Protein AF-A0AAW6MCS8-F1 (afdb_monomer)

Sequence (109 aa):
WDYFEDADRKKLYETYAALLDLRHTYPELFASNTTFSWKVGTANWDNGRTLSATSIDGKYLVVVGNFTLSDKNFSVTFQETGTWYELLQDNEPLRVSSTTQTIDVPAHE

Secondary structure (DSSP, 8-state):
-GGGTSHHHHHHHHHHHHHHHHHHH-GGGGSTT-EEEEE-SGGGSSS-EEEEEE-TTS-EEEEEE--SSS-EEEEEE-SSSEEEEETTTTTEEEEE-SSEEEEEE-TT-

Foldseek 3Di:
DCQVVDPVSVLVVLVVVLVVCCCVVCVQQVDPQKDKDWDDDPVCQCQWTKMKIAGPVGDIDIDTFHQDQAKDKHWGFAPDFDWFFDSSVVRPTDGGPDRIDIDIDGHGD

pLDDT: mean 93.48, std 7.74, range [54.59, 98.25]

Organism: NCBI:txid246787

Nearest PDB structures (foldseek):
  8dge-assembly2_B  TM=8.643E-01  e=4.873E-07  Bacteroides ovatus ATCC 8483
  8dl2-assembly2_B  TM=8.915E-01  e=7.468E-07  Bacteroides ovatus ATCC 8483
  8dl1-assembly2_B  TM=8.580E-01  e=1.461E-06  Bacteroides ovatus ATCC 8483
  8dl1-assembly3_C  TM=8.518E-01  e=1.374E-06  Bacteroides ovatus ATCC 8483
  8dge-assembly1_A  TM=8.715E-01  e=8.059E-06  Bacteroides ovatus ATCC 8483

Mean predicted aligned error: 3.83 Å

Radius of gyration: 15.17 Å; Cα contacts (8 Å, |Δi|>4): 176; chains: 1; bounding box: 35×32×45 Å

Solvent-accessible surface area (backbone atoms only — not comparable to full-atom values): 6347 Å² total; per-residue (Å²): 129,70,60,77,75,38,65,69,57,37,50,51,51,52,52,51,51,50,54,50,48,50,49,70,75,42,46,57,62,70,38,96,76,33,47,72,52,73,43,77,55,82,84,18,51,90,60,37,29,38,37,36,31,38,19,87,89,73,50,78,48,78,47,73,36,25,79,39,96,52,67,44,75,28,82,42,77,44,99,58,61,46,79,45,63,39,69,92,56,85,48,40,78,42,81,37,88,43,44,61,42,78,43,82,37,52,46,70,68

Structure (mmCIF, N/CA/C/O backbone):
data_AF-A0AAW6MCS8-F1
#
_entry.id   AF-A0AAW6MCS8-F1
#
loop_
_atom_site.group_PDB
_atom_site.id
_atom_site.type_symbol
_atom_site.label_atom_id
_atom_site.label_alt_id
_atom_site.label_comp_id
_atom_site.label_asym_id
_atom_site.label_entity_id
_atom_site.label_seq_id
_atom_site.pdbx_PDB_ins_code
_atom_site.Cartn_x
_atom_site.Cartn_y
_atom_site.Cartn_z
_atom_site.occupancy
_atom_site.B_iso_or_equiv
_atom_site.auth_seq_id
_atom_site.auth_comp_id
_atom_site.auth_asym_id
_atom_site.auth_atom_id
_atom_site.pdbx_PDB_model_num
ATOM 1 N N . TRP A 1 1 ? -2.093 -15.766 -29.288 1.00 56.38 1 TRP A N 1
ATOM 2 C CA . TRP A 1 1 ? -2.167 -14.349 -28.886 1.00 56.38 1 TRP A CA 1
ATOM 3 C C . TRP A 1 1 ? -1.106 -14.218 -27.824 1.00 56.38 1 TRP A C 1
ATOM 5 O O . TRP A 1 1 ? -1.276 -14.778 -26.748 1.00 56.38 1 TRP A O 1
ATOM 15 N N . ASP A 1 2 ? -0.001 -1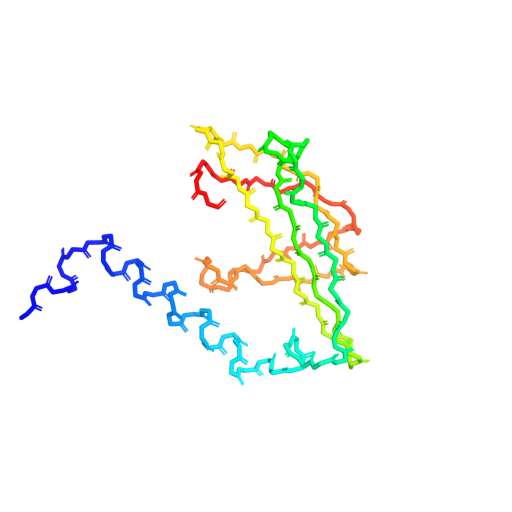3.564 -28.151 1.00 61.41 2 ASP A N 1
ATOM 16 C CA . ASP A 1 2 ? 1.261 -13.667 -27.400 1.00 61.41 2 ASP A CA 1
ATOM 17 C C . ASP A 1 2 ? 1.270 -12.723 -26.182 1.00 61.41 2 ASP A C 1
ATOM 19 O O . ASP A 1 2 ? 2.303 -12.246 -25.731 1.00 61.41 2 ASP A O 1
ATOM 23 N N . TYR A 1 3 ? 0.080 -12.410 -25.647 1.00 54.59 3 TYR A N 1
ATOM 24 C CA . TYR A 1 3 ? -0.119 -11.458 -24.548 1.00 54.59 3 TYR A CA 1
ATOM 25 C C . TYR A 1 3 ? 0.571 -11.919 -23.262 1.00 54.59 3 TYR A C 1
ATOM 27 O O . TYR A 1 3 ? 1.035 -11.096 -22.484 1.00 54.59 3 TYR A O 1
ATOM 35 N N . PHE A 1 4 ? 0.648 -13.235 -23.063 1.00 60.38 4 PHE A N 1
ATOM 36 C CA . PHE A 1 4 ? 1.311 -13.850 -21.917 1.00 60.38 4 PHE A CA 1
ATOM 37 C C . PHE A 1 4 ? 2.804 -14.124 -22.147 1.00 60.38 4 PHE A C 1
ATOM 39 O O . PHE A 1 4 ? 3.473 -14.559 -21.213 1.00 60.38 4 PHE A O 1
ATOM 46 N N . GLU A 1 5 ? 3.326 -13.894 -23.358 1.00 74.12 5 GLU A N 1
ATOM 47 C CA . GLU A 1 5 ? 4.755 -14.066 -23.662 1.00 74.12 5 GLU A CA 1
ATOM 48 C C . GLU A 1 5 ? 5.573 -12.797 -23.359 1.00 74.12 5 GLU A C 1
ATOM 50 O O . GLU A 1 5 ? 6.791 -12.863 -23.214 1.00 74.12 5 GLU A O 1
ATOM 55 N N . ASP A 1 6 ? 4.903 -11.651 -23.206 1.00 86.81 6 ASP A N 1
ATOM 56 C CA . ASP A 1 6 ? 5.487 -10.382 -22.769 1.00 86.81 6 ASP A CA 1
ATOM 57 C C . ASP A 1 6 ? 5.355 -10.250 -21.240 1.00 86.81 6 ASP A C 1
ATOM 59 O O . ASP A 1 6 ? 4.249 -10.147 -20.695 1.00 86.81 6 ASP A O 1
ATOM 63 N N . ALA A 1 7 ? 6.494 -10.282 -20.544 1.00 86.75 7 ALA A N 1
ATOM 64 C CA . ALA A 1 7 ? 6.550 -10.269 -19.084 1.00 86.75 7 ALA A CA 1
ATOM 65 C C . ALA A 1 7 ? 5.963 -8.985 -18.472 1.00 86.75 7 ALA A C 1
ATOM 67 O O . ALA A 1 7 ? 5.289 -9.063 -17.444 1.00 86.75 7 ALA A O 1
ATOM 68 N N . ASP A 1 8 ? 6.143 -7.831 -19.119 1.00 86.19 8 ASP A N 1
ATOM 69 C CA . ASP A 1 8 ? 5.636 -6.551 -18.616 1.00 86.19 8 ASP A CA 1
ATOM 70 C C . ASP A 1 8 ? 4.110 -6.492 -18.738 1.00 86.19 8 ASP A C 1
ATOM 72 O O . ASP A 1 8 ? 3.410 -6.056 -17.819 1.00 86.19 8 ASP A O 1
ATOM 76 N N . ARG A 1 9 ? 3.560 -6.999 -19.849 1.00 89.44 9 ARG A N 1
ATOM 77 C CA . ARG A 1 9 ? 2.101 -7.097 -20.039 1.00 89.44 9 ARG A CA 1
ATOM 78 C C . ARG A 1 9 ? 1.463 -8.082 -19.076 1.00 89.44 9 ARG A C 1
ATOM 80 O O . ARG A 1 9 ? 0.360 -7.824 -18.585 1.00 89.44 9 ARG A O 1
ATOM 87 N N . LYS A 1 10 ? 2.146 -9.195 -18.805 1.00 89.50 10 LYS A N 1
ATOM 88 C CA . LYS A 1 10 ? 1.708 -10.172 -17.812 1.00 89.50 10 LYS A CA 1
ATOM 89 C C . LYS A 1 10 ? 1.701 -9.557 -16.409 1.00 89.50 10 LYS A C 1
ATOM 91 O O . LYS A 1 10 ? 0.656 -9.617 -15.766 1.00 89.50 10 LYS A O 1
ATOM 96 N N . LYS A 1 11 ? 2.785 -8.883 -15.991 1.00 89.56 11 LYS A N 1
ATOM 97 C CA . LYS A 1 11 ? 2.856 -8.184 -14.693 1.00 89.56 11 LYS A CA 1
ATOM 98 C C . LYS A 1 11 ? 1.730 -7.157 -14.563 1.00 89.56 11 LYS A C 1
ATOM 100 O O . LYS A 1 11 ? 1.013 -7.162 -13.571 1.00 89.56 11 LYS A O 1
ATOM 105 N N . LEU A 1 12 ? 1.497 -6.341 -15.595 1.00 92.25 12 LEU A N 1
ATOM 106 C CA . LEU A 1 12 ? 0.394 -5.376 -15.610 1.00 92.25 12 LEU A CA 1
ATOM 107 C C . LEU A 1 12 ? -0.971 -6.050 -15.404 1.00 92.25 12 LEU A C 1
ATOM 109 O O . LEU A 1 12 ? -1.778 -5.580 -14.603 1.00 92.25 12 LEU A O 1
ATOM 113 N N . TYR A 1 13 ? -1.240 -7.145 -16.120 1.00 93.19 13 TYR A N 1
ATOM 114 C CA . TYR A 1 13 ? -2.482 -7.902 -15.962 1.00 93.19 13 TYR A CA 1
ATOM 115 C C . TYR A 1 13 ? -2.638 -8.457 -14.540 1.00 93.19 13 TYR A C 1
ATOM 117 O O . TYR A 1 13 ? -3.699 -8.288 -13.943 1.00 93.19 13 TYR A O 1
ATOM 125 N N . GLU A 1 14 ? -1.591 -9.077 -13.993 1.00 92.56 14 GLU A N 1
ATOM 126 C CA . GLU A 1 14 ? -1.592 -9.658 -12.645 1.00 92.56 14 GLU A CA 1
ATOM 127 C C . GLU A 1 14 ? -1.821 -8.586 -11.573 1.00 92.56 14 GLU A C 1
ATOM 129 O O . GLU A 1 14 ? -2.690 -8.756 -10.718 1.00 92.56 14 GLU A O 1
ATOM 134 N N . THR A 1 15 ? -1.153 -7.432 -11.680 1.00 94.38 15 THR A N 1
ATOM 135 C CA . THR A 1 15 ? -1.371 -6.285 -10.788 1.00 94.38 15 THR A CA 1
ATOM 136 C C . THR A 1 15 ? -2.822 -5.806 -10.830 1.00 94.38 15 THR A C 1
ATOM 138 O O . THR A 1 15 ? -3.449 -5.640 -9.784 1.00 94.38 15 THR A O 1
ATOM 141 N N . TYR A 1 16 ? -3.396 -5.598 -12.019 1.00 95.44 16 TYR A N 1
ATOM 142 C CA . TYR A 1 16 ? -4.787 -5.146 -12.128 1.00 95.44 16 TYR A CA 1
ATOM 143 C C . TYR A 1 16 ? -5.778 -6.190 -11.610 1.00 95.44 16 TYR A C 1
ATOM 145 O O . TYR A 1 16 ? -6.745 -5.824 -10.943 1.00 95.44 16 TYR A O 1
ATOM 153 N N . ALA A 1 17 ? -5.540 -7.473 -11.886 1.00 95.44 17 ALA A N 1
ATOM 154 C CA . ALA A 1 17 ? -6.358 -8.558 -11.362 1.00 95.44 17 ALA A CA 1
ATOM 155 C C . ALA A 1 17 ? -6.337 -8.575 -9.824 1.00 95.44 17 ALA A C 1
ATOM 157 O O . ALA A 1 17 ? -7.404 -8.614 -9.216 1.00 95.44 17 ALA A O 1
ATOM 158 N N . ALA A 1 18 ? -5.159 -8.449 -9.203 1.00 95.69 18 ALA A N 1
ATOM 159 C CA . ALA A 1 18 ? -5.010 -8.395 -7.749 1.00 95.69 18 ALA A CA 1
ATOM 160 C C . ALA A 1 18 ? -5.701 -7.167 -7.126 1.00 95.69 18 ALA A C 1
ATOM 162 O O . ALA A 1 18 ? -6.389 -7.287 -6.115 1.00 95.69 18 ALA A O 1
ATOM 163 N N . LEU A 1 19 ? -5.576 -5.984 -7.738 1.00 96.31 19 LEU A N 1
ATOM 164 C CA . LEU A 1 19 ? -6.234 -4.763 -7.251 1.00 96.31 19 LEU A CA 1
ATOM 165 C C . LEU A 1 19 ? -7.763 -4.830 -7.368 1.00 96.31 19 LEU A C 1
ATOM 167 O O . LEU A 1 19 ? -8.478 -4.346 -6.486 1.00 96.31 19 LEU A O 1
ATOM 171 N N . LEU A 1 20 ? -8.277 -5.411 -8.455 1.00 97.44 20 LEU A N 1
ATOM 172 C CA . LEU A 1 20 ? -9.711 -5.637 -8.621 1.00 97.44 20 LEU A CA 1
ATOM 173 C C . LEU A 1 20 ? -10.218 -6.654 -7.600 1.00 97.44 20 LEU A C 1
ATOM 175 O O . LEU A 1 20 ? -11.232 -6.389 -6.957 1.00 97.44 20 LEU A O 1
ATOM 179 N N . ASP A 1 21 ? -9.505 -7.764 -7.412 1.00 96.88 21 ASP A N 1
ATOM 180 C CA . ASP A 1 21 ? -9.850 -8.767 -6.406 1.00 96.88 21 ASP A CA 1
ATOM 181 C C . ASP A 1 21 ? -9.862 -8.168 -4.994 1.00 96.88 21 ASP A C 1
ATOM 183 O O . ASP A 1 21 ? -10.863 -8.303 -4.298 1.00 96.88 21 ASP A O 1
ATOM 187 N N . LEU A 1 22 ? -8.845 -7.382 -4.612 1.00 96.88 22 LEU A N 1
ATOM 188 C CA . LEU A 1 22 ? -8.828 -6.641 -3.344 1.00 96.88 22 LEU A CA 1
ATOM 189 C C . LEU A 1 22 ? -10.096 -5.793 -3.177 1.00 96.88 22 LEU A C 1
ATOM 191 O O . LEU A 1 22 ? -10.744 -5.825 -2.130 1.00 96.88 22 LEU A O 1
ATOM 195 N N . ARG A 1 23 ? -10.464 -5.033 -4.214 1.00 96.94 23 ARG A N 1
ATOM 196 C CA . ARG A 1 23 ? -11.639 -4.156 -4.180 1.00 96.94 23 ARG A CA 1
ATOM 197 C C . ARG A 1 23 ? -12.951 -4.928 -4.057 1.00 96.94 23 ARG A C 1
ATOM 199 O O . ARG A 1 23 ? -13.875 -4.443 -3.407 1.00 96.94 23 ARG A O 1
ATOM 206 N N . HIS A 1 24 ? -13.047 -6.086 -4.701 1.00 97.50 24 HIS A N 1
ATOM 207 C CA . HIS A 1 24 ? -14.229 -6.943 -4.651 1.00 97.50 24 HIS A CA 1
ATOM 208 C C . HIS A 1 24 ? -14.336 -7.724 -3.339 1.00 97.50 24 HIS A C 1
ATOM 210 O O . HIS A 1 24 ? -15.444 -7.888 -2.831 1.00 97.50 24 HIS A O 1
ATOM 216 N N . THR A 1 25 ? -13.207 -8.176 -2.799 1.00 97.19 25 THR A N 1
ATOM 217 C CA . THR A 1 25 ? -13.119 -8.981 -1.576 1.00 97.19 25 THR A CA 1
ATOM 218 C C . THR A 1 25 ? -13.305 -8.137 -0.316 1.00 97.19 25 THR A C 1
ATOM 220 O O . THR A 1 25 ? -13.928 -8.611 0.630 1.00 97.19 25 THR A O 1
ATOM 223 N N . TYR A 1 26 ? -12.833 -6.885 -0.319 1.00 96.94 26 TYR A N 1
ATOM 224 C CA . TYR A 1 26 ? -12.932 -5.962 0.819 1.00 96.94 26 TYR A CA 1
ATOM 225 C C . TYR A 1 26 ? -13.679 -4.666 0.456 1.00 96.94 26 TYR A C 1
ATOM 227 O O . TYR A 1 26 ? -13.101 -3.573 0.520 1.00 96.94 26 TYR A O 1
ATOM 235 N N . PRO A 1 27 ? -14.958 -4.735 0.039 1.00 97.38 27 PRO A N 1
ATOM 236 C CA . PRO A 1 27 ? -15.720 -3.556 -0.375 1.00 97.38 27 PRO A CA 1
ATOM 237 C C . PRO A 1 27 ? -15.846 -2.490 0.731 1.00 97.38 27 PRO A C 1
ATOM 239 O O . PRO A 1 27 ? -15.986 -1.304 0.427 1.00 97.38 27 PRO A O 1
ATOM 242 N N . GLU A 1 28 ? -15.749 -2.876 2.004 1.00 97.44 28 GLU A N 1
ATOM 243 C CA . GLU A 1 28 ? -15.743 -2.003 3.182 1.00 97.44 28 GLU A CA 1
ATOM 244 C C . GLU A 1 28 ? -14.557 -1.026 3.228 1.00 97.44 28 GLU A C 1
ATOM 246 O O . GLU A 1 28 ? -14.667 0.046 3.825 1.00 97.44 28 GLU A O 1
ATOM 251 N N . LEU A 1 29 ? -13.438 -1.347 2.567 1.00 97.56 29 LEU A N 1
ATOM 252 C CA . LEU A 1 29 ? -12.289 -0.445 2.415 1.00 97.56 29 LEU A CA 1
ATOM 253 C C . LEU A 1 29 ? -12.520 0.632 1.342 1.00 97.56 29 LEU A C 1
ATOM 255 O O . LEU A 1 29 ? -11.702 1.537 1.194 1.00 97.56 29 LEU A O 1
ATOM 259 N N . PHE A 1 30 ? -13.622 0.551 0.594 1.00 96.81 30 PHE A N 1
ATOM 260 C CA . PHE A 1 30 ? -13.954 1.459 -0.511 1.00 96.81 30 PHE A CA 1
ATOM 261 C C . PHE A 1 30 ? -15.366 2.048 -0.390 1.00 96.81 30 PHE A C 1
ATOM 263 O O . PHE A 1 30 ? -15.875 2.654 -1.338 1.00 96.81 30 PHE A O 1
ATOM 270 N N . ALA A 1 31 ? -16.012 1.864 0.760 1.00 96.69 31 ALA A N 1
ATOM 271 C CA . ALA A 1 31 ? -17.334 2.394 1.040 1.00 96.69 31 ALA A CA 1
ATOM 272 C C . ALA A 1 31 ? -17.284 3.914 1.283 1.00 96.69 31 ALA A C 1
ATOM 274 O O . ALA A 1 31 ? -16.260 4.492 1.641 1.00 96.69 31 ALA A O 1
ATOM 275 N N . SER A 1 32 ? -18.420 4.599 1.122 1.00 96.38 32 SER A N 1
ATOM 276 C CA . SER A 1 32 ? -18.496 6.062 1.290 1.00 96.38 32 SER A CA 1
ATOM 277 C C . SER A 1 32 ? -18.206 6.542 2.717 1.00 96.38 32 SER A C 1
ATOM 279 O O . SER A 1 32 ? -17.996 7.730 2.938 1.00 96.38 32 SER A O 1
ATOM 281 N N . ASN A 1 33 ? -18.262 5.635 3.689 1.00 96.56 33 ASN A N 1
ATOM 282 C CA . ASN A 1 33 ? -18.026 5.883 5.105 1.00 96.56 33 ASN A CA 1
ATOM 283 C C . ASN A 1 33 ? -16.636 5.402 5.573 1.00 96.56 33 ASN A C 1
ATOM 285 O O . ASN A 1 33 ? -16.333 5.499 6.761 1.00 96.56 33 ASN A O 1
ATOM 289 N N . THR A 1 34 ? -15.791 4.915 4.659 1.00 97.88 34 THR A N 1
ATOM 290 C CA . THR A 1 34 ? -14.383 4.612 4.926 1.00 97.88 34 THR A CA 1
ATOM 291 C C . THR A 1 34 ? -13.606 5.909 5.141 1.00 97.88 34 THR A C 1
ATOM 293 O O . THR A 1 34 ? -13.753 6.878 4.394 1.00 97.88 34 THR A O 1
ATOM 296 N N . THR A 1 35 ? -12.747 5.934 6.157 1.00 98.12 35 THR A N 1
ATOM 297 C CA . THR A 1 35 ? -11.856 7.071 6.398 1.00 98.12 35 THR A CA 1
ATOM 298 C C . THR A 1 35 ? -10.576 6.897 5.597 1.00 98.12 35 THR A C 1
ATOM 300 O O . THR A 1 35 ? -9.883 5.896 5.760 1.00 98.12 35 THR A O 1
ATOM 303 N N . PHE A 1 36 ? -10.238 7.889 4.775 1.00 97.19 36 PHE A N 1
ATOM 304 C CA . PHE A 1 36 ? -8.989 7.928 4.021 1.00 97.19 36 PHE A CA 1
ATOM 305 C C . PHE A 1 36 ? -8.047 9.003 4.563 1.00 97.19 36 PHE A C 1
ATOM 307 O O . PHE A 1 36 ? -8.476 10.08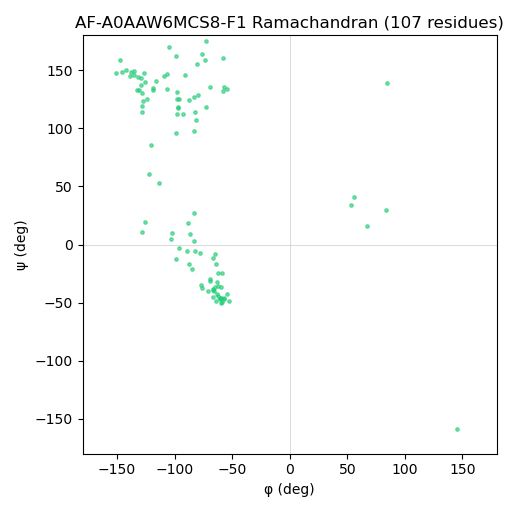4 4.967 1.00 97.19 36 PHE A O 1
ATOM 314 N N . SER A 1 37 ? -6.750 8.717 4.520 1.00 96.38 37 SER A N 1
ATOM 315 C CA . SER A 1 37 ? -5.677 9.674 4.781 1.00 96.38 3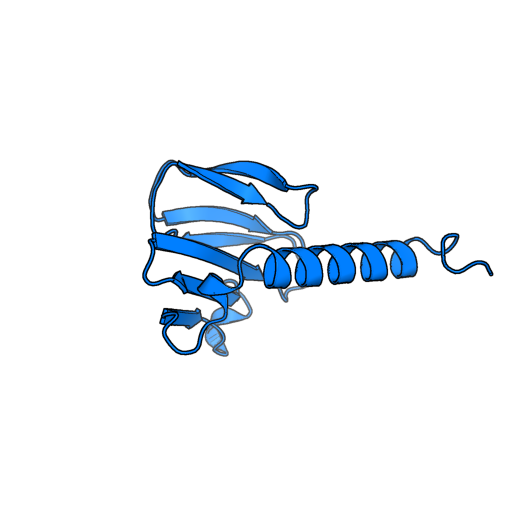7 SER A CA 1
ATOM 316 C C . SER A 1 37 ? -4.596 9.506 3.725 1.00 96.38 37 SER A C 1
ATOM 318 O O . SER A 1 37 ? -4.356 8.398 3.251 1.00 96.38 37 SER A O 1
ATOM 320 N N . TRP A 1 38 ? -3.938 10.591 3.328 1.00 95.94 38 TRP A N 1
ATOM 321 C CA . TRP A 1 38 ? -2.882 10.515 2.325 1.00 95.94 38 TRP A CA 1
ATOM 322 C C . TRP A 1 38 ? -1.824 11.602 2.494 1.00 95.94 38 TRP A C 1
ATOM 324 O O . TRP A 1 38 ? -2.103 12.738 2.882 1.00 95.94 38 TRP A O 1
ATOM 334 N N . LYS A 1 39 ? -0.589 11.251 2.138 1.00 94.44 39 LYS A N 1
ATOM 335 C CA . LYS A 1 39 ? 0.568 12.143 2.037 1.00 94.44 39 LYS A CA 1
ATOM 336 C C . LYS A 1 39 ? 1.084 12.103 0.602 1.00 94.44 39 LYS A C 1
ATOM 338 O O . LYS A 1 39 ? 1.959 11.316 0.261 1.00 94.44 39 LYS A O 1
ATOM 343 N N . VAL A 1 40 ? 0.496 12.935 -0.255 1.00 93.81 40 VAL A N 1
ATOM 344 C CA . VAL A 1 40 ? 0.754 12.954 -1.713 1.00 93.81 40 VAL A CA 1
ATOM 345 C C . VAL A 1 40 ? 1.168 14.339 -2.220 1.00 93.81 40 VAL A C 1
ATOM 347 O O . VAL A 1 40 ? 1.054 14.649 -3.408 1.00 93.81 40 VAL A O 1
ATOM 350 N N . GLY A 1 41 ? 1.628 15.202 -1.312 1.00 93.62 41 GLY A N 1
ATOM 351 C CA . GLY A 1 41 ? 2.097 16.543 -1.643 1.00 93.62 41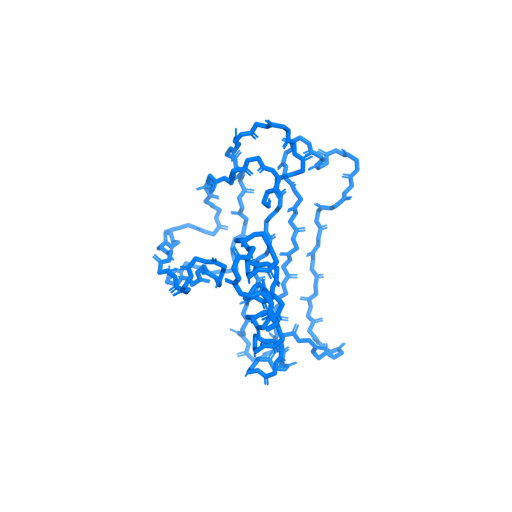 GLY A CA 1
ATOM 352 C C . GLY A 1 41 ? 3.453 16.535 -2.349 1.00 93.62 41 GLY A C 1
ATOM 353 O O . GLY A 1 41 ? 4.117 15.507 -2.480 1.00 93.62 41 GLY A O 1
ATOM 354 N N . THR A 1 42 ? 3.905 17.711 -2.782 1.00 91.38 42 THR A N 1
ATOM 355 C CA . THR A 1 42 ? 5.225 17.882 -3.413 1.00 91.38 42 THR A CA 1
ATOM 356 C C . THR A 1 42 ? 6.373 17.468 -2.488 1.00 91.38 42 THR A C 1
ATOM 358 O O . THR A 1 42 ? 7.319 16.832 -2.937 1.00 91.38 42 THR A O 1
ATOM 361 N N . ALA A 1 43 ? 6.264 17.724 -1.183 1.00 90.44 43 ALA A N 1
ATOM 362 C CA . ALA A 1 43 ? 7.258 17.300 -0.193 1.00 90.44 43 ALA A CA 1
ATOM 363 C C . ALA A 1 43 ? 7.347 15.766 -0.005 1.00 90.44 43 ALA A C 1
ATOM 365 O O . ALA A 1 43 ? 8.279 15.277 0.634 1.00 90.44 43 ALA A O 1
ATOM 366 N N . ASN A 1 44 ? 6.389 15.003 -0.546 1.00 91.38 44 ASN A N 1
ATOM 367 C CA . ASN A 1 44 ? 6.325 13.545 -0.424 1.00 91.38 44 ASN A CA 1
ATOM 368 C C .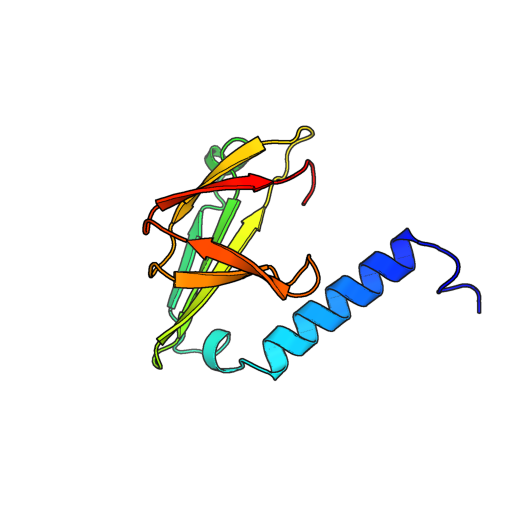 ASN A 1 44 ? 6.938 12.799 -1.616 1.00 91.38 44 ASN A C 1
ATOM 370 O O . ASN A 1 44 ? 6.987 11.579 -1.583 1.00 91.38 44 ASN A O 1
ATOM 374 N N . TRP A 1 45 ? 7.417 13.490 -2.659 1.00 89.00 45 TRP A N 1
ATOM 375 C CA . TRP A 1 45 ? 8.082 12.817 -3.785 1.00 89.00 45 TRP A CA 1
ATOM 376 C C . TRP A 1 45 ? 9.313 12.025 -3.336 1.00 89.00 45 TRP A C 1
ATOM 378 O O . TRP A 1 45 ? 9.415 10.841 -3.633 1.00 89.00 45 TRP A O 1
ATOM 388 N N . ASP A 1 46 ? 10.207 12.656 -2.573 1.00 89.44 46 ASP A N 1
ATOM 389 C CA . ASP A 1 46 ? 11.448 12.014 -2.127 1.00 89.44 46 ASP A CA 1
ATOM 390 C C . ASP A 1 46 ? 11.308 11.180 -0.855 1.00 89.44 46 ASP A C 1
ATOM 392 O O . ASP A 1 46 ? 12.145 10.311 -0.618 1.00 89.44 46 ASP A O 1
ATOM 396 N N . ASN A 1 47 ? 10.272 11.453 -0.057 1.00 87.69 47 ASN A N 1
ATOM 397 C CA . ASN A 1 47 ? 10.033 10.845 1.257 1.00 87.69 47 ASN A CA 1
ATOM 398 C C . ASN A 1 47 ? 8.958 9.745 1.229 1.00 87.69 47 ASN A C 1
ATOM 400 O O . ASN A 1 47 ? 8.511 9.305 2.287 1.00 87.69 47 ASN A O 1
ATOM 404 N N . GLY A 1 48 ? 8.529 9.343 0.032 1.00 89.62 48 GLY A N 1
ATOM 405 C CA . GLY A 1 48 ? 7.480 8.356 -0.173 1.00 89.62 48 GLY A CA 1
ATOM 406 C C . GLY A 1 48 ? 6.091 8.980 -0.123 1.00 89.62 48 GLY A C 1
ATOM 407 O O . GLY A 1 48 ? 5.783 9.846 0.707 1.00 89.62 48 GLY A O 1
ATOM 408 N N . ARG A 1 49 ? 5.232 8.519 -1.032 1.00 95.19 49 ARG A N 1
ATOM 409 C CA . ARG A 1 49 ? 3.812 8.862 -1.036 1.00 95.19 49 ARG A CA 1
ATOM 410 C C . ARG A 1 49 ? 3.042 7.745 -0.371 1.00 95.19 49 ARG A C 1
ATOM 412 O O . ARG A 1 49 ? 3.233 6.585 -0.715 1.00 95.19 49 ARG A O 1
ATOM 419 N N . THR A 1 50 ? 2.166 8.097 0.559 1.00 96.25 50 THR A N 1
ATOM 420 C CA . THR A 1 50 ? 1.357 7.105 1.263 1.00 96.25 50 THR A CA 1
ATOM 421 C C . THR A 1 50 ? -0.120 7.432 1.194 1.00 96.25 50 THR A C 1
ATOM 423 O O . THR A 1 50 ? -0.518 8.600 1.171 1.00 96.25 50 THR A O 1
ATOM 426 N N . LEU A 1 51 ? -0.931 6.384 1.178 1.00 96.81 51 LEU A N 1
ATOM 427 C CA . LEU A 1 51 ? -2.370 6.437 1.373 1.00 96.81 51 LEU A CA 1
ATOM 428 C C . LEU A 1 51 ? -2.738 5.375 2.399 1.00 96.81 51 LEU A C 1
ATOM 430 O O . LEU A 1 51 ? -2.152 4.298 2.420 1.00 96.81 51 LEU A O 1
ATOM 434 N N . SER A 1 52 ? -3.712 5.666 3.244 1.00 97.62 52 SER A N 1
ATOM 435 C CA . SER A 1 52 ? -4.307 4.663 4.105 1.00 97.62 52 SER A CA 1
ATOM 436 C C . SER A 1 52 ? -5.821 4.770 4.117 1.00 97.62 52 SER A C 1
ATOM 438 O O . SER A 1 52 ? -6.384 5.854 3.942 1.00 97.62 52 SER A O 1
ATOM 440 N N . ALA A 1 53 ? -6.469 3.625 4.301 1.00 98.19 53 ALA A N 1
ATOM 441 C CA . ALA A 1 53 ? -7.906 3.511 4.467 1.00 98.19 53 ALA A CA 1
ATOM 442 C C . ALA A 1 53 ? -8.206 2.755 5.762 1.00 98.19 53 ALA A C 1
ATOM 444 O O . ALA A 1 53 ? -7.536 1.772 6.083 1.00 98.19 53 ALA A O 1
ATOM 445 N N . THR A 1 54 ? -9.218 3.218 6.485 1.00 98.25 54 THR A N 1
ATOM 446 C CA . THR A 1 54 ? -9.759 2.570 7.678 1.00 98.25 54 THR A CA 1
ATOM 447 C C . THR A 1 54 ? -11.263 2.432 7.495 1.00 98.25 54 THR A C 1
ATOM 449 O O . THR A 1 54 ? -11.978 3.439 7.423 1.00 98.25 54 THR A O 1
ATOM 452 N N . SER A 1 55 ? -11.746 1.198 7.395 1.00 97.81 55 SER A N 1
ATOM 453 C CA . SER A 1 55 ? -13.180 0.916 7.373 1.00 97.81 55 SER A CA 1
ATOM 454 C C . SER A 1 55 ? -13.781 1.038 8.779 1.00 97.81 55 SER A C 1
ATOM 456 O O . SER A 1 55 ? -13.076 1.031 9.790 1.00 97.81 55 SER A O 1
ATOM 458 N N . ILE A 1 56 ? -15.108 1.141 8.860 1.00 96.75 56 ILE A N 1
ATOM 459 C CA . ILE A 1 56 ? -15.819 1.240 10.148 1.00 96.75 56 ILE A CA 1
ATOM 460 C C . ILE A 1 56 ? -15.761 -0.059 10.955 1.00 96.75 56 ILE A C 1
ATOM 462 O O . ILE A 1 56 ? -15.782 -0.017 12.182 1.00 96.75 56 ILE A O 1
ATOM 466 N N . ASP A 1 57 ? -15.682 -1.202 10.282 1.00 94.81 57 ASP A N 1
ATOM 467 C CA . ASP A 1 57 ? -15.580 -2.527 10.894 1.00 94.81 57 ASP A CA 1
ATOM 468 C C . ASP A 1 57 ? -14.132 -2.938 11.223 1.00 94.81 57 ASP A C 1
ATOM 470 O O . ASP A 1 57 ? -13.896 -4.072 11.636 1.00 94.81 57 ASP A O 1
ATOM 474 N N . GLY A 1 58 ? -13.170 -2.013 11.110 1.00 94.75 58 GLY A N 1
ATOM 475 C CA . GLY A 1 58 ? -11.801 -2.213 11.590 1.00 94.75 58 GLY A CA 1
ATOM 476 C C . GLY A 1 58 ? -10.888 -2.956 10.616 1.00 94.75 58 GLY A C 1
ATOM 477 O O . GLY A 1 58 ? -9.966 -3.642 11.047 1.00 94.75 58 GLY A O 1
ATOM 478 N N . LYS A 1 59 ? -11.131 -2.833 9.308 1.00 96.81 59 LYS A N 1
ATOM 479 C CA . LYS A 1 59 ? -10.184 -3.224 8.258 1.00 96.81 59 LYS A CA 1
ATOM 480 C C . LYS A 1 59 ? -9.307 -2.042 7.889 1.00 96.81 59 LYS A C 1
ATOM 482 O O . LYS A 1 59 ? -9.752 -0.891 7.865 1.00 96.81 59 LYS A O 1
ATOM 487 N N . TYR A 1 60 ? -8.064 -2.349 7.548 1.00 98.00 60 TYR A N 1
ATOM 488 C CA . TYR A 1 60 ? -7.065 -1.348 7.221 1.00 98.00 60 TYR A CA 1
ATOM 489 C C . TYR A 1 60 ? -6.384 -1.668 5.895 1.00 98.00 60 TYR A C 1
ATOM 491 O O . TYR A 1 60 ? -6.116 -2.824 5.579 1.00 98.00 60 TYR A O 1
ATOM 499 N N . LEU A 1 61 ? -6.079 -0.619 5.142 1.00 97.88 61 LEU A N 1
ATOM 500 C CA . LEU A 1 61 ? -5.240 -0.659 3.952 1.00 97.88 61 LEU A CA 1
ATOM 501 C C . LEU A 1 61 ? -4.173 0.419 4.093 1.00 97.88 61 LEU A C 1
ATOM 503 O O . LEU A 1 61 ? -4.480 1.546 4.487 1.00 97.88 61 LEU A O 1
ATOM 507 N N . VAL A 1 62 ? -2.939 0.082 3.737 1.00 97.94 62 VAL A N 1
ATOM 508 C CA . VAL A 1 62 ? -1.834 1.031 3.611 1.00 97.94 62 VAL A CA 1
ATOM 509 C C . VAL A 1 62 ? -1.204 0.826 2.241 1.00 97.94 62 VAL A C 1
ATOM 511 O O . VAL A 1 62 ? -0.908 -0.296 1.850 1.00 97.94 62 VAL A O 1
ATOM 514 N N . VAL A 1 63 ? -1.027 1.922 1.515 1.00 97.12 63 VAL A N 1
ATOM 515 C CA . VAL A 1 63 ? -0.359 1.983 0.217 1.00 97.12 63 VAL A CA 1
ATOM 516 C C . VAL A 1 63 ? 0.850 2.889 0.369 1.00 97.12 63 VAL A C 1
ATOM 518 O 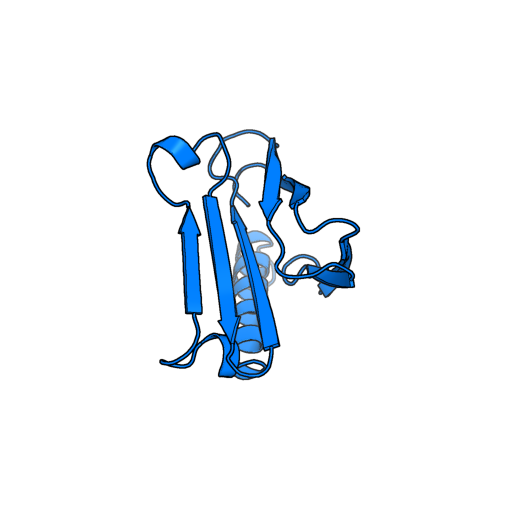O . VAL A 1 63 ? 0.751 3.973 0.952 1.00 97.12 63 VAL A O 1
ATOM 521 N N . VAL A 1 64 ? 1.981 2.452 -0.169 1.00 96.56 64 VAL A N 1
A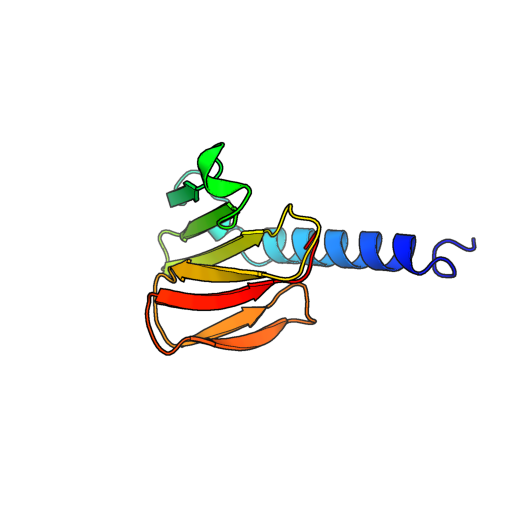TOM 522 C CA . VAL A 1 64 ? 3.253 3.173 -0.161 1.00 96.56 64 VAL A CA 1
ATOM 523 C C . VAL A 1 64 ? 3.779 3.153 -1.587 1.00 96.56 64 VAL A C 1
ATOM 525 O O . VAL A 1 64 ? 3.736 2.106 -2.214 1.00 96.56 64 VAL A O 1
ATOM 528 N N . GLY A 1 65 ? 4.228 4.299 -2.096 1.00 95.88 65 GLY A N 1
ATOM 529 C CA . GLY A 1 65 ? 4.802 4.400 -3.435 1.00 95.88 65 GLY A CA 1
ATOM 530 C C . GLY A 1 65 ? 6.109 5.189 -3.453 1.00 95.88 65 GLY A C 1
ATOM 531 O O . GLY A 1 65 ? 6.196 6.297 -2.899 1.00 95.88 65 GLY A O 1
ATOM 532 N N . ASN A 1 66 ? 7.103 4.624 -4.130 1.00 96.31 66 ASN A N 1
ATOM 533 C CA . ASN A 1 66 ? 8.396 5.181 -4.479 1.00 96.31 66 ASN A CA 1
ATOM 534 C C . ASN A 1 66 ? 8.397 5.701 -5.920 1.00 96.31 66 ASN A C 1
ATOM 536 O O . ASN A 1 66 ? 8.713 5.013 -6.887 1.00 96.31 66 ASN A O 1
ATOM 540 N N . PHE A 1 67 ? 8.161 6.995 -6.073 1.00 93.69 67 PHE A N 1
ATOM 541 C CA . PHE A 1 67 ? 8.172 7.620 -7.392 1.00 93.69 67 PHE A CA 1
ATOM 542 C C . PHE A 1 67 ? 9.561 8.125 -7.823 1.00 93.69 67 PHE A C 1
ATOM 544 O O . PHE A 1 67 ? 9.667 8.993 -8.690 1.00 93.69 67 PHE A O 1
ATOM 551 N N . THR A 1 68 ? 10.630 7.637 -7.192 1.00 94.50 68 THR A N 1
ATOM 552 C CA . THR A 1 68 ? 12.007 8.070 -7.459 1.00 94.50 68 THR A CA 1
ATOM 553 C C . THR A 1 68 ? 12.759 7.018 -8.276 1.00 94.50 68 THR A C 1
ATOM 555 O O . THR A 1 68 ? 12.265 5.917 -8.485 1.00 94.50 68 THR A O 1
ATOM 558 N N . LEU A 1 69 ? 13.952 7.368 -8.764 1.00 95.12 69 LEU A N 1
ATOM 559 C CA . LEU A 1 69 ? 14.777 6.506 -9.627 1.00 95.12 69 LEU A CA 1
ATOM 560 C C . LEU A 1 69 ? 15.633 5.488 -8.847 1.00 95.12 69 LEU A C 1
ATOM 562 O O . LEU A 1 69 ? 16.458 4.802 -9.443 1.00 95.12 69 LEU A O 1
ATOM 566 N N . SER A 1 70 ? 15.509 5.441 -7.521 1.00 95.69 70 SER A N 1
ATOM 567 C CA . SER A 1 70 ? 16.333 4.604 -6.644 1.00 95.69 70 SER A CA 1
ATOM 568 C C . SER A 1 70 ? 15.490 3.947 -5.564 1.00 95.69 70 SER A C 1
ATOM 570 O O . SER A 1 70 ? 14.561 4.579 -5.056 1.00 95.69 70 SER A O 1
ATOM 572 N N . ASP A 1 71 ? 15.880 2.749 -5.146 1.00 96.38 71 ASP A N 1
ATOM 573 C CA . ASP A 1 71 ? 15.304 2.066 -3.988 1.00 96.38 71 ASP A CA 1
ATOM 574 C C . ASP A 1 71 ? 15.452 2.944 -2.740 1.00 96.38 71 ASP A C 1
ATOM 576 O O . ASP A 1 71 ? 16.490 3.588 -2.524 1.00 96.38 71 ASP A O 1
ATOM 580 N N . LYS A 1 72 ? 14.388 3.036 -1.943 1.00 96.06 72 LYS A N 1
ATOM 581 C CA . LYS A 1 72 ? 14.346 3.920 -0.778 1.00 96.06 72 LYS A CA 1
ATOM 582 C C . LYS A 1 72 ? 13.605 3.277 0.378 1.00 96.06 72 LYS A C 1
ATOM 584 O O . LYS A 1 72 ? 12.654 2.526 0.217 1.00 96.06 72 LYS A O 1
ATOM 589 N N . ASN A 1 73 ? 14.029 3.677 1.570 1.00 95.94 73 ASN A N 1
ATOM 590 C CA . ASN A 1 73 ? 13.385 3.313 2.817 1.00 95.94 73 ASN A CA 1
ATOM 591 C C . ASN A 1 73 ? 12.426 4.428 3.242 1.00 95.94 73 ASN A C 1
ATOM 593 O O . ASN A 1 73 ? 12.841 5.581 3.392 1.00 95.94 73 ASN A O 1
ATOM 597 N N . PHE A 1 74 ? 11.161 4.087 3.477 1.00 95.31 74 PHE A N 1
ATOM 598 C CA . PHE A 1 74 ? 10.141 5.032 3.918 1.00 95.31 74 PHE A CA 1
ATOM 599 C C . PHE A 1 74 ? 9.621 4.694 5.305 1.00 95.31 74 PHE A C 1
ATOM 601 O O . PHE A 1 74 ? 9.401 3.536 5.646 1.00 95.31 74 PHE A O 1
ATOM 608 N N . SER A 1 75 ? 9.391 5.735 6.103 1.00 94.75 75 SER A N 1
ATOM 609 C CA . SER A 1 75 ? 8.717 5.606 7.392 1.00 94.75 75 SER A CA 1
ATOM 610 C C . SER A 1 75 ? 7.208 5.553 7.164 1.00 94.75 75 SER A C 1
ATOM 612 O O . SER A 1 75 ? 6.584 6.558 6.806 1.00 94.75 75 SER A O 1
ATOM 614 N N . VAL A 1 76 ? 6.633 4.366 7.341 1.00 95.75 76 VAL A N 1
ATOM 615 C CA . VAL A 1 76 ? 5.225 4.068 7.076 1.00 95.75 76 VAL A CA 1
ATOM 616 C C . VAL A 1 76 ? 4.484 3.932 8.397 1.00 95.75 76 VAL A C 1
ATOM 618 O O . VAL A 1 76 ? 4.953 3.276 9.329 1.00 95.75 76 VAL A O 1
ATOM 621 N N . THR A 1 77 ? 3.318 4.570 8.484 1.00 95.88 77 THR A N 1
ATOM 622 C CA . THR A 1 77 ? 2.440 4.476 9.652 1.00 95.88 77 THR A CA 1
ATOM 623 C C . THR A 1 77 ? 1.349 3.443 9.392 1.00 95.88 77 THR A C 1
ATOM 625 O O . THR A 1 77 ? 0.598 3.575 8.429 1.00 95.88 77 THR A O 1
ATOM 628 N N . PHE A 1 78 ? 1.244 2.466 10.285 1.00 97.62 78 PHE A N 1
ATOM 629 C CA . PHE A 1 78 ? 0.210 1.438 10.311 1.00 97.62 78 PHE A CA 1
ATOM 630 C C . PHE A 1 78 ? -0.764 1.717 11.457 1.00 97.62 78 PHE A C 1
ATOM 632 O O . PHE A 1 78 ? -0.376 2.224 12.512 1.00 97.62 78 PHE A O 1
ATOM 639 N N . GLN A 1 79 ? -2.034 1.374 11.261 1.00 97.00 79 GLN A N 1
ATOM 640 C CA . GLN A 1 79 ? -3.086 1.569 12.261 1.00 97.00 79 GLN A CA 1
ATOM 641 C C . GLN A 1 79 ? -2.909 0.644 13.467 1.00 97.00 79 GLN A C 1
ATOM 643 O O . GLN A 1 79 ? -3.232 1.030 14.589 1.00 97.00 79 GLN A O 1
ATOM 648 N N . GLU A 1 80 ? -2.354 -0.546 13.245 1.00 97.00 80 GLU A N 1
ATOM 649 C CA . GLU A 1 80 ? -2.108 -1.538 14.282 1.00 97.00 80 GLU A CA 1
ATOM 650 C C . GLU A 1 80 ? -0.849 -2.362 14.002 1.00 97.00 80 GLU A C 1
ATOM 652 O O . GLU A 1 80 ? -0.368 -2.468 12.869 1.00 97.00 80 GLU A O 1
ATOM 657 N N . THR A 1 81 ? -0.310 -2.949 15.067 1.00 97.94 81 THR A N 1
ATOM 658 C CA . THR A 1 81 ? 0.731 -3.971 14.970 1.00 97.94 81 THR A CA 1
ATOM 659 C C . THR A 1 81 ? 0.098 -5.322 14.652 1.00 97.94 81 THR A C 1
ATOM 661 O O . THR A 1 81 ? -1.064 -5.565 14.964 1.00 97.94 81 THR A O 1
ATOM 664 N N . GLY A 1 82 ? 0.859 -6.226 1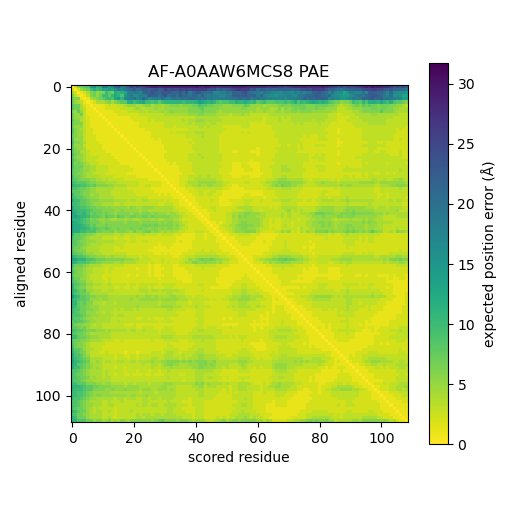4.040 1.00 97.06 82 GLY A N 1
ATOM 665 C CA . GLY A 1 82 ? 0.342 -7.532 13.648 1.00 97.06 82 GLY A CA 1
ATOM 666 C C . GLY A 1 82 ? 0.951 -8.046 12.355 1.00 97.06 82 GLY A C 1
ATOM 667 O O . GLY A 1 82 ? 2.044 -7.640 11.961 1.00 97.06 82 GLY A O 1
ATOM 668 N N . THR A 1 83 ? 0.242 -8.974 11.719 1.00 97.56 83 THR A N 1
ATOM 669 C CA . THR A 1 83 ? 0.608 -9.481 10.392 1.00 97.56 83 THR A CA 1
ATOM 670 C C . THR A 1 83 ? -0.214 -8.738 9.357 1.00 97.56 83 THR A C 1
ATOM 672 O O . THR A 1 83 ? -1.439 -8.823 9.360 1.00 97.56 83 THR A O 1
ATOM 675 N N . TRP A 1 84 ? 0.482 -8.009 8.501 1.00 97.50 84 TRP A N 1
ATOM 676 C CA . TRP A 1 84 ? -0.051 -7.396 7.297 1.00 97.50 84 TRP A CA 1
ATOM 677 C C . TRP A 1 84 ? 0.302 -8.284 6.104 1.00 97.50 84 TRP A C 1
ATOM 679 O O . TRP A 1 84 ? 1.173 -9.142 6.220 1.00 97.50 84 TRP A O 1
ATOM 689 N N . TYR A 1 85 ? -0.376 -8.105 4.976 1.00 96.81 85 TYR A N 1
ATOM 690 C CA . TYR A 1 85 ? -0.134 -8.896 3.771 1.00 96.81 85 TYR A CA 1
ATOM 691 C C . TYR A 1 85 ? 0.186 -7.961 2.611 1.00 96.81 85 TYR A C 1
ATOM 693 O O . TYR A 1 85 ? -0.581 -7.039 2.324 1.00 96.81 85 TYR A O 1
ATOM 701 N N . GLU A 1 86 ? 1.329 -8.181 1.971 1.00 95.75 86 GLU A N 1
ATOM 702 C CA . GLU A 1 86 ? 1.788 -7.390 0.837 1.00 95.75 86 GLU A CA 1
ATOM 703 C C . GLU A 1 86 ? 1.151 -7.901 -0.456 1.00 95.75 86 GLU A C 1
ATOM 705 O O . GLU A 1 86 ? 1.581 -8.885 -1.054 1.00 95.75 86 GLU A O 1
ATOM 710 N N . LEU A 1 87 ? 0.076 -7.231 -0.877 1.00 94.62 87 LEU A N 1
ATOM 711 C CA . LEU A 1 87 ? -0.785 -7.687 -1.971 1.00 94.62 87 LEU A CA 1
ATOM 712 C C . LEU A 1 87 ? -0.025 -7.963 -3.277 1.00 94.62 87 LEU A C 1
ATOM 714 O O . LEU A 1 87 ? -0.315 -8.945 -3.954 1.00 94.62 87 LEU A O 1
ATOM 718 N N . LEU A 1 88 ? 0.914 -7.084 -3.642 1.00 91.44 88 LEU A N 1
ATOM 719 C CA . 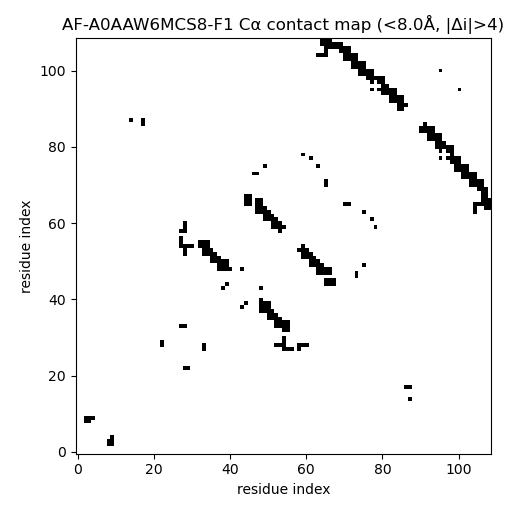LEU A 1 88 ? 1.636 -7.154 -4.918 1.00 91.44 88 LEU A CA 1
ATOM 720 C C . LEU A 1 88 ? 2.811 -8.140 -4.900 1.00 91.44 88 LEU A C 1
ATOM 722 O O . LEU A 1 88 ? 3.394 -8.405 -5.948 1.00 91.44 88 LEU A O 1
ATOM 726 N N . GLN A 1 89 ? 3.114 -8.711 -3.735 1.00 91.00 89 GLN A N 1
ATOM 727 C CA . GLN A 1 89 ? 4.117 -9.750 -3.541 1.00 91.00 89 GLN A CA 1
ATOM 728 C C . GLN A 1 89 ? 3.429 -11.054 -3.118 1.00 91.00 89 GLN A C 1
ATOM 730 O O . GLN A 1 89 ? 3.725 -11.626 -2.076 1.00 91.00 89 GLN A O 1
ATOM 735 N N . ASP A 1 90 ? 2.436 -11.495 -3.897 1.00 88.94 90 ASP A N 1
ATOM 736 C CA . ASP A 1 90 ? 1.682 -12.737 -3.662 1.00 88.94 90 ASP A CA 1
ATOM 737 C C . ASP A 1 90 ? 1.076 -12.863 -2.245 1.00 88.94 90 ASP A C 1
ATOM 739 O O . ASP A 1 90 ? 0.957 -13.961 -1.696 1.00 88.94 90 ASP A O 1
ATOM 743 N N . ASN A 1 91 ? 0.653 -11.740 -1.648 1.00 92.44 91 ASN A N 1
ATOM 744 C CA . ASN A 1 91 ? 0.208 -11.660 -0.251 1.00 92.44 91 ASN A CA 1
ATOM 745 C C . ASN A 1 91 ? 1.266 -12.168 0.748 1.00 92.44 91 ASN A C 1
ATOM 747 O O . ASN A 1 91 ? 0.927 -12.844 1.724 1.00 92.44 91 ASN A O 1
ATOM 751 N N . GLU A 1 92 ? 2.544 -11.849 0.531 1.00 95.62 92 GLU A N 1
ATOM 752 C CA . GLU A 1 92 ? 3.607 -12.177 1.478 1.00 95.62 92 GLU A CA 1
ATOM 753 C C . GLU A 1 92 ? 3.309 -11.544 2.856 1.00 95.62 92 GLU A C 1
ATOM 755 O O . GLU A 1 92 ? 2.923 -10.371 2.942 1.00 95.62 92 GLU A O 1
ATOM 760 N N . PRO A 1 93 ? 3.425 -12.302 3.965 1.00 96.88 93 PRO A N 1
ATOM 761 C CA . PRO A 1 93 ? 3.154 -11.770 5.292 1.00 96.88 93 PRO A CA 1
ATOM 762 C C . PRO A 1 93 ? 4.258 -10.808 5.751 1.00 96.88 93 PRO A C 1
ATOM 764 O O . PRO A 1 93 ? 5.394 -11.203 6.010 1.00 96.88 93 PRO A O 1
ATOM 767 N N . LEU A 1 94 ? 3.883 -9.556 5.990 1.00 96.44 94 LEU A N 1
ATOM 768 C CA . LEU A 1 94 ? 4.712 -8.526 6.599 1.00 96.44 94 LEU A CA 1
ATOM 769 C C . LEU A 1 94 ? 4.413 -8.421 8.099 1.00 96.44 94 LEU A C 1
ATOM 771 O O . LEU A 1 94 ? 3.313 -8.054 8.522 1.00 96.44 94 LEU A O 1
ATOM 775 N N . ARG A 1 95 ? 5.414 -8.680 8.946 1.00 97.44 95 ARG A N 1
ATOM 776 C CA . ARG A 1 95 ? 5.276 -8.485 10.395 1.00 97.44 95 ARG A CA 1
ATOM 777 C C . ARG A 1 95 ? 5.514 -7.023 10.774 1.00 97.44 95 ARG A C 1
ATOM 779 O O . ARG A 1 95 ? 6.643 -6.537 10.723 1.00 97.44 95 ARG A O 1
ATOM 786 N N . VAL A 1 96 ? 4.461 -6.362 11.250 1.00 97.38 96 VAL A N 1
ATOM 787 C CA . VAL A 1 96 ? 4.499 -4.993 11.771 1.00 97.38 96 VAL A CA 1
ATOM 788 C C . VAL A 1 96 ? 4.597 -5.024 13.292 1.00 97.38 96 VAL A C 1
ATOM 790 O O . VAL A 1 96 ? 3.676 -5.453 13.987 1.00 97.38 96 VAL A O 1
ATOM 793 N N . SER A 1 97 ? 5.736 -4.583 13.823 1.00 96.12 97 SER A N 1
ATOM 794 C CA . SER A 1 97 ? 6.031 -4.626 15.269 1.00 96.12 97 SER A CA 1
ATOM 795 C C . SER A 1 97 ? 5.782 -3.302 16.001 1.00 96.12 97 SER A C 1
ATOM 797 O O . SER A 1 97 ? 5.738 -3.274 17.229 1.00 96.12 97 SER A O 1
ATOM 799 N N . SER A 1 98 ? 5.585 -2.218 15.250 1.00 96.81 98 SER A N 1
ATOM 800 C CA . SER A 1 98 ? 5.309 -0.863 15.731 1.00 96.81 98 SER A CA 1
ATOM 801 C C . SER A 1 98 ? 4.361 -0.174 14.750 1.00 96.81 98 SER A C 1
ATOM 803 O O . SER A 1 98 ? 4.439 -0.419 13.550 1.00 96.81 98 SER A O 1
ATOM 805 N N . THR A 1 99 ? 3.500 0.727 15.231 1.00 94.81 99 THR A N 1
ATOM 806 C CA . THR A 1 99 ? 2.602 1.525 14.372 1.00 94.81 99 THR A CA 1
ATOM 807 C C . THR A 1 99 ? 3.355 2.480 13.446 1.00 94.81 99 THR A C 1
ATOM 809 O O . THR A 1 99 ? 2.761 3.089 12.568 1.00 94.81 99 THR A O 1
ATOM 812 N N . THR A 1 100 ? 4.668 2.630 13.613 1.00 96.50 100 THR A N 1
ATOM 813 C CA . THR A 1 100 ? 5.556 3.226 12.612 1.00 96.50 100 THR A CA 1
ATOM 814 C C . THR A 1 100 ? 6.716 2.277 12.356 1.00 96.50 100 THR A C 1
ATOM 816 O O . THR A 1 100 ? 7.425 1.909 13.297 1.00 96.50 100 THR A O 1
ATOM 819 N N . GLN A 1 101 ? 6.899 1.891 11.096 1.00 96.31 101 GLN A N 1
ATOM 820 C CA . GLN A 1 101 ? 7.926 0.953 10.656 1.00 96.31 101 GLN A CA 1
ATOM 821 C C . GLN A 1 101 ? 8.547 1.435 9.344 1.00 96.31 101 GLN A C 1
ATOM 823 O O . GLN A 1 101 ? 7.874 2.030 8.503 1.00 96.31 101 GLN A O 1
ATOM 828 N N . THR A 1 102 ? 9.845 1.194 9.191 1.00 96.06 102 THR A N 1
ATOM 829 C CA . THR A 1 102 ? 10.551 1.455 7.938 1.00 96.06 102 THR A CA 1
ATOM 830 C C . THR A 1 102 ? 10.289 0.318 6.960 1.00 96.06 102 THR A C 1
ATOM 832 O O . THR A 1 102 ? 10.476 -0.842 7.323 1.00 96.06 102 THR A O 1
ATOM 835 N N . ILE A 1 103 ? 9.872 0.663 5.745 1.00 95.44 103 ILE A N 1
ATOM 836 C CA . ILE A 1 103 ? 9.644 -0.267 4.637 1.00 95.44 103 ILE A CA 1
ATOM 837 C C . ILE A 1 103 ? 10.585 0.110 3.496 1.00 95.44 103 ILE A C 1
ATOM 839 O O . ILE A 1 103 ? 10.700 1.292 3.162 1.00 95.44 103 ILE A O 1
ATOM 843 N N . ASP A 1 104 ? 11.263 -0.884 2.933 1.00 95.62 104 ASP A N 1
ATOM 844 C CA . ASP A 1 104 ? 12.058 -0.730 1.719 1.00 95.62 104 ASP A CA 1
ATOM 845 C C . ASP A 1 104 ? 11.132 -0.856 0.506 1.00 95.62 104 ASP A C 1
ATOM 847 O O . ASP A 1 104 ? 10.347 -1.797 0.431 1.00 95.62 104 ASP A O 1
ATOM 851 N N . VAL A 1 105 ? 11.168 0.129 -0.390 1.00 95.81 105 VAL A N 1
ATOM 852 C CA . VAL A 1 105 ? 10.338 0.156 -1.597 1.00 95.81 105 VAL A CA 1
ATOM 853 C C . VAL A 1 105 ? 11.254 0.392 -2.801 1.00 95.81 105 VAL A C 1
ATOM 855 O O . VAL A 1 105 ? 11.916 1.443 -2.853 1.00 95.81 105 VAL A O 1
ATOM 858 N N . PRO A 1 106 ? 11.309 -0.539 -3.772 1.00 95.44 106 PRO A N 1
ATOM 859 C CA . PRO A 1 106 ? 12.129 -0.387 -4.969 1.00 95.44 106 PRO A CA 1
ATOM 860 C C . PRO A 1 106 ? 11.781 0.865 -5.775 1.00 95.44 106 PRO A C 1
ATOM 862 O O . PRO A 1 106 ? 10.703 1.440 -5.631 1.00 95.44 106 PRO A O 1
ATOM 865 N N . ALA A 1 107 ? 12.698 1.315 -6.627 1.00 95.69 107 ALA A N 1
ATOM 866 C CA . ALA A 1 107 ? 12.415 2.402 -7.559 1.00 95.69 107 ALA A CA 1
ATOM 867 C C . ALA A 1 107 ? 11.175 2.095 -8.421 1.00 95.69 107 ALA A C 1
ATOM 869 O O . ALA A 1 107 ? 11.087 1.027 -9.021 1.00 95.69 107 ALA A O 1
ATOM 870 N N . HIS A 1 108 ? 10.276 3.074 -8.554 1.00 92.19 108 HIS A N 1
ATOM 871 C CA . HIS A 1 108 ? 9.071 3.010 -9.396 1.00 92.19 108 HIS A CA 1
ATOM 872 C C . HIS A 1 108 ? 7.974 2.020 -8.973 1.00 92.19 108 HIS A C 1
ATOM 874 O O . HIS A 1 108 ? 7.080 1.765 -9.782 1.00 92.19 108 HIS A O 1
ATOM 880 N N . GLU A 1 109 ? 8.007 1.515 -7.740 1.00 89.19 109 GLU A N 1
ATOM 881 C CA . GLU A 1 109 ? 6.937 0.695 -7.140 1.00 89.19 109 GLU A CA 1
ATOM 882 C C . GLU A 1 109 ? 6.025 1.528 -6.226 1.00 89.19 109 GLU A C 1
ATOM 884 O O . GLU A 1 109 ? 6.552 2.404 -5.503 1.00 89.19 109 GLU A O 1
#